Protein AF-A0AAE4RJE4-F1 (afdb_monomer_lite)

Sequence (91 aa):
MAVGDGDELAGLWRTVDELSADLPAPDRRAVRNAIANSVLEGHQPTADQIGRLVAFAAGKISMADYLTYVTQTAKTDTGQAPRTNRFSDES

pLDDT: mean 81.54, std 16.52, range [41.78, 95.31]

Foldseek 3Di:
DPPDPVVLVVVLVVLLCVLLVPPDPVLSVVLVVVCVVCVVVVHHDDSVLSNLSSCVSVVVDDPVVNVVVVVVVVVVVVPPDDPPPPDDDDD

Secondary structure (DSSP, 8-state):
---SHHHHHHHHHHHHHHHHTTS-HHHHHHHHHHHHHHHHTT----HHHHHHHHHHHTTSS-HHHHHHHHHHHHHHHTT------------

Radius of gyration: 18.17 Å; chains: 1; bounding box: 69×20×39 Å

Organism: Mycobacterium intracellulare (NCBI:txid1767)

Structure (mmCIF, N/CA/C/O backbone):
data_AF-A0AAE4RJE4-F1
#
_entry.id   AF-A0AAE4RJE4-F1
#
loop_
_atom_site.group_PDB
_atom_site.id
_atom_site.type_symbol
_atom_site.label_atom_id
_atom_site.label_alt_id
_atom_site.label_comp_id
_atom_site.label_asym_id
_atom_site.label_entity_id
_atom_site.label_seq_id
_atom_site.pdbx_PDB_ins_code
_atom_site.Cartn_x
_atom_site.Cartn_y
_atom_site.Cartn_z
_atom_site.occupancy
_atom_site.B_iso_or_equiv
_atom_site.auth_seq_id
_atom_site.auth_comp_id
_atom_site.auth_asym_id
_atom_site.auth_atom_id
_atom_site.pdbx_PDB_model_num
ATOM 1 N N . MET A 1 1 ? 17.676 -6.237 -25.970 1.00 41.78 1 MET A N 1
ATOM 2 C CA . MET A 1 1 ? 16.428 -6.867 -25.497 1.00 41.78 1 MET A CA 1
ATOM 3 C C . M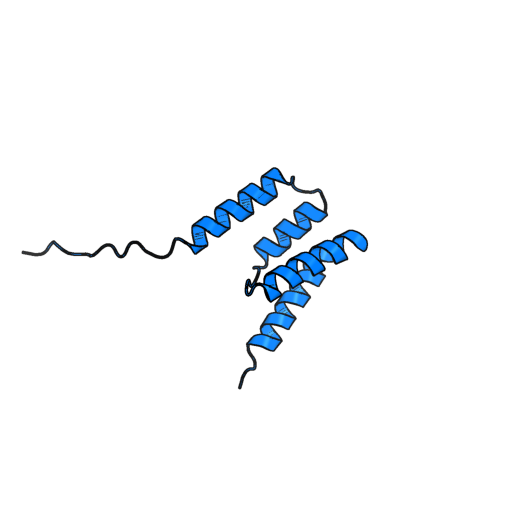ET A 1 1 ? 16.123 -6.276 -24.129 1.00 41.78 1 MET A C 1
ATOM 5 O O . MET A 1 1 ? 16.767 -6.666 -23.170 1.00 41.78 1 MET A O 1
ATOM 9 N N . ALA A 1 2 ? 15.240 -5.276 -24.061 1.00 52.09 2 ALA A N 1
ATOM 10 C CA . ALA A 1 2 ? 14.768 -4.671 -22.810 1.00 52.09 2 ALA A CA 1
ATOM 11 C C . ALA A 1 2 ? 13.589 -5.500 -22.265 1.00 52.09 2 ALA A C 1
ATOM 13 O O . ALA A 1 2 ? 12.450 -5.055 -22.256 1.00 52.09 2 ALA A O 1
ATOM 14 N N . VAL A 1 3 ? 13.871 -6.758 -21.917 1.00 52.75 3 VAL A N 1
ATOM 15 C CA . VAL A 1 3 ? 12.920 -7.707 -21.293 1.00 52.75 3 VAL A CA 1
ATOM 16 C C . VAL A 1 3 ? 13.063 -7.630 -19.760 1.00 52.75 3 VAL A C 1
ATOM 18 O O . VAL A 1 3 ? 12.883 -8.605 -19.050 1.00 52.75 3 VAL A O 1
ATOM 21 N N . GLY A 1 4 ? 13.532 -6.485 -19.250 1.00 62.12 4 GLY A N 1
ATOM 22 C CA . GLY A 1 4 ? 13.819 -6.271 -17.831 1.00 62.12 4 GLY A CA 1
ATOM 23 C C . GLY A 1 4 ? 12.764 -5.377 -17.203 1.00 62.12 4 GLY A C 1
ATOM 24 O O . GLY A 1 4 ? 11.970 -5.832 -16.392 1.00 62.12 4 GLY A O 1
ATOM 25 N N . ASP A 1 5 ? 12.686 -4.128 -17.665 1.00 67.56 5 ASP A N 1
ATOM 26 C CA . ASP A 1 5 ? 11.902 -3.082 -16.999 1.00 67.56 5 ASP A CA 1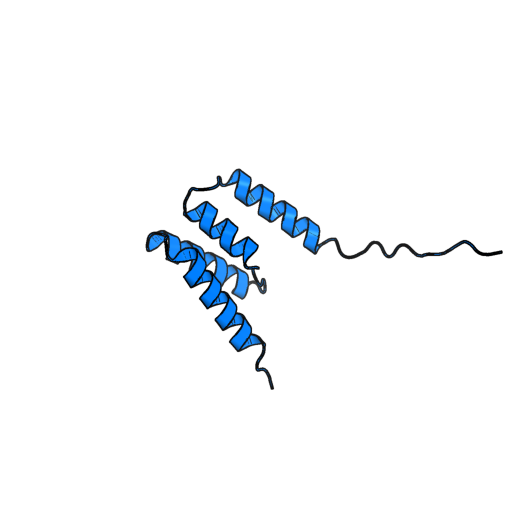
ATOM 27 C C . ASP A 1 5 ? 10.385 -3.341 -17.019 1.00 67.56 5 ASP A C 1
ATOM 29 O O . ASP A 1 5 ? 9.679 -3.063 -16.051 1.00 67.56 5 ASP A O 1
ATOM 33 N N . GLY A 1 6 ? 9.861 -3.896 -18.118 1.00 75.94 6 GLY A N 1
ATOM 34 C CA . GLY A 1 6 ? 8.432 -4.201 -18.255 1.00 75.94 6 GLY A CA 1
ATOM 35 C C . GLY A 1 6 ? 7.981 -5.385 -17.395 1.00 75.94 6 GLY A C 1
ATOM 36 O O . GLY A 1 6 ? 6.920 -5.326 -16.772 1.00 75.94 6 GLY A O 1
ATOM 37 N N . ASP A 1 7 ? 8.795 -6.438 -17.334 1.00 84.00 7 ASP A N 1
ATOM 38 C CA . ASP A 1 7 ? 8.539 -7.627 -16.518 1.00 84.00 7 ASP A CA 1
ATOM 39 C C . ASP A 1 7 ? 8.728 -7.336 -15.024 1.00 84.00 7 ASP A C 1
ATOM 41 O O . ASP A 1 7 ? 7.953 -7.809 -14.190 1.00 84.00 7 ASP A O 1
ATOM 45 N N . GLU A 1 8 ? 9.702 -6.495 -14.684 1.00 84.00 8 GLU A N 1
ATOM 46 C CA . GLU A 1 8 ? 9.950 -6.042 -13.319 1.00 84.00 8 GLU A CA 1
ATOM 47 C C . GLU A 1 8 ? 8.814 -5.149 -12.804 1.00 84.00 8 GLU A C 1
ATOM 49 O O . GLU A 1 8 ? 8.298 -5.365 -11.705 1.00 84.00 8 GLU A O 1
ATOM 54 N N . LEU A 1 9 ? 8.332 -4.218 -13.634 1.00 87.31 9 LEU A N 1
ATOM 55 C CA . LEU A 1 9 ? 7.163 -3.402 -13.312 1.00 87.31 9 LEU A CA 1
ATOM 56 C C . LEU A 1 9 ? 5.892 -4.257 -13.186 1.00 87.31 9 LEU A C 1
ATOM 58 O O . LEU A 1 9 ? 5.075 -4.028 -12.293 1.00 87.31 9 LEU A O 1
ATOM 62 N N . ALA A 1 10 ? 5.716 -5.266 -14.041 1.00 90.69 10 ALA A N 1
ATOM 63 C CA . ALA A 1 10 ? 4.602 -6.205 -13.923 1.00 90.69 10 ALA A CA 1
ATOM 64 C C . ALA A 1 10 ? 4.687 -7.039 -12.630 1.00 90.69 10 ALA A C 1
ATOM 66 O O . ALA A 1 10 ? 3.669 -7.263 -11.971 1.00 90.69 10 ALA A O 1
ATOM 67 N N . GLY A 1 11 ? 5.893 -7.463 -12.238 1.00 91.94 11 GLY A N 1
ATOM 68 C CA . GLY A 1 11 ? 6.151 -8.147 -10.971 1.00 91.94 11 GLY A CA 1
ATOM 69 C C . GLY A 1 11 ? 5.849 -7.271 -9.752 1.00 91.94 11 GLY A C 1
ATOM 70 O O . GLY A 1 11 ? 5.222 -7.736 -8.796 1.00 91.94 11 GLY A O 1
ATOM 71 N N . LEU A 1 12 ? 6.209 -5.986 -9.818 1.00 91.88 12 LEU A N 1
ATOM 72 C CA . LEU A 1 12 ? 5.875 -4.995 -8.798 1.00 91.88 12 LEU A CA 1
ATOM 73 C C . LEU A 1 12 ? 4.359 -4.884 -8.616 1.00 91.88 12 LEU A C 1
ATOM 75 O O . LEU A 1 12 ? 3.860 -5.026 -7.501 1.00 91.88 12 LEU A O 1
ATOM 79 N N . TRP A 1 13 ? 3.613 -4.679 -9.706 1.00 93.94 13 TRP A N 1
ATOM 80 C CA . TRP A 1 13 ? 2.157 -4.537 -9.631 1.00 93.94 13 TRP A CA 1
ATOM 81 C C . TRP A 1 13 ? 1.466 -5.800 -9.129 1.00 93.94 13 TRP A C 1
ATOM 83 O O . TRP A 1 13 ? 0.556 -5.694 -8.311 1.00 93.94 13 TRP A O 1
ATOM 93 N N . ARG A 1 14 ? 1.949 -6.986 -9.521 1.00 94.50 14 ARG A N 1
ATOM 94 C CA . ARG A 1 14 ? 1.456 -8.253 -8.966 1.00 94.50 14 ARG A CA 1
ATOM 95 C C . ARG A 1 14 ? 1.651 -8.312 -7.450 1.00 94.50 14 ARG A C 1
ATOM 97 O O . ARG A 1 14 ? 0.720 -8.659 -6.735 1.00 94.50 14 ARG A O 1
ATOM 104 N N . THR A 1 15 ? 2.821 -7.908 -6.961 1.00 93.81 15 THR A N 1
ATOM 105 C CA . THR A 1 15 ? 3.121 -7.875 -5.520 1.00 93.81 15 THR A CA 1
ATOM 106 C C . THR A 1 15 ? 2.205 -6.897 -4.776 1.00 93.81 15 THR A C 1
ATOM 108 O O . THR A 1 15 ? 1.705 -7.209 -3.697 1.00 93.81 15 THR A O 1
ATOM 111 N N . VAL A 1 16 ? 1.939 -5.720 -5.353 1.00 94.12 16 VAL A N 1
ATOM 112 C CA . VAL A 1 16 ? 0.993 -4.741 -4.786 1.00 94.12 16 VAL A CA 1
ATOM 113 C C . VAL A 1 16 ? -0.417 -5.324 -4.703 1.00 94.12 16 VAL A C 1
ATOM 115 O O . VAL A 1 16 ? -1.073 -5.186 -3.669 1.00 94.12 16 VAL A O 1
ATOM 118 N N . ASP A 1 17 ? -0.882 -5.978 -5.766 1.00 94.38 17 ASP A N 1
ATOM 119 C CA . ASP A 1 17 ? -2.216 -6.578 -5.816 1.00 94.38 17 ASP A CA 1
ATOM 120 C C . ASP A 1 17 ? -2.351 -7.737 -4.815 1.00 94.38 17 ASP A C 1
ATOM 122 O O . ASP A 1 17 ? -3.347 -7.808 -4.096 1.00 94.38 17 ASP A O 1
ATOM 126 N N . GLU A 1 18 ? -1.333 -8.594 -4.703 1.00 95.31 18 GLU A N 1
ATOM 127 C CA . GLU A 1 18 ? -1.289 -9.702 -3.741 1.00 95.31 18 GLU A CA 1
ATOM 128 C C . GLU A 1 18 ? -1.314 -9.201 -2.293 1.00 95.31 18 GLU A C 1
ATOM 130 O O . GLU A 1 18 ? -2.146 -9.637 -1.497 1.00 95.31 18 GLU A O 1
ATOM 135 N N . LEU A 1 19 ? -0.445 -8.248 -1.943 1.00 94.00 19 LEU A N 1
ATOM 136 C CA . LEU A 1 19 ? -0.343 -7.748 -0.570 1.00 94.00 19 LEU A CA 1
ATOM 137 C C . LEU A 1 19 ? -1.561 -6.918 -0.159 1.00 94.00 19 LEU A C 1
ATOM 139 O O . LEU A 1 19 ? -1.949 -6.930 1.007 1.00 94.00 19 LEU A O 1
ATOM 143 N N . SER A 1 20 ? -2.176 -6.195 -1.096 1.00 94.31 20 SER A N 1
ATOM 144 C CA . SER A 1 20 ? -3.342 -5.355 -0.811 1.00 94.31 20 SER A CA 1
ATOM 145 C C . SER A 1 20 ? -4.681 -6.085 -0.949 1.00 94.31 20 SER A C 1
ATOM 147 O O . SER A 1 20 ? -5.712 -5.473 -0.675 1.00 94.31 20 SER A O 1
ATOM 149 N N . ALA A 1 21 ? -4.702 -7.367 -1.332 1.00 94.62 21 ALA A N 1
ATOM 150 C CA . ALA A 1 21 ? -5.923 -8.109 -1.660 1.00 94.62 21 ALA A CA 1
ATOM 151 C C . ALA A 1 21 ? -7.009 -8.030 -0.570 1.00 94.62 21 ALA A C 1
ATOM 153 O O . ALA A 1 21 ? -8.181 -7.813 -0.896 1.00 94.62 21 ALA A O 1
ATOM 154 N N . ASP A 1 22 ? -6.598 -8.116 0.699 1.00 94.00 22 ASP A N 1
ATOM 155 C CA . ASP A 1 22 ? -7.473 -8.122 1.879 1.00 94.00 22 ASP A CA 1
ATOM 156 C C . ASP A 1 22 ? -7.964 -6.728 2.310 1.00 94.00 22 ASP A C 1
ATOM 158 O O . ASP A 1 22 ? -8.799 -6.609 3.210 1.00 94.00 22 ASP A O 1
ATOM 162 N N . LEU A 1 23 ? -7.453 -5.653 1.702 1.00 93.50 23 LEU A N 1
ATOM 163 C CA . LEU A 1 23 ? -7.870 -4.294 2.031 1.00 93.50 23 LEU A CA 1
ATOM 164 C C . LEU A 1 23 ? -9.229 -3.943 1.392 1.00 93.50 23 LEU A C 1
ATOM 166 O O . LEU A 1 23 ? -9.542 -4.380 0.276 1.00 93.50 23 LEU A O 1
ATOM 170 N N . PRO A 1 24 ? -10.015 -3.058 2.031 1.00 94.06 24 PRO A N 1
ATOM 171 C CA . PRO A 1 24 ? -11.160 -2.421 1.395 1.00 94.06 24 PRO A CA 1
ATOM 172 C C . PRO A 1 24 ? -10.777 -1.721 0.083 1.00 94.06 24 PRO A C 1
ATOM 174 O O . PRO A 1 24 ? -9.680 -1.187 -0.077 1.00 94.06 24 PRO A O 1
ATOM 177 N N . ALA A 1 25 ? -11.718 -1.654 -0.863 1.00 93.06 25 ALA A N 1
ATOM 178 C CA . ALA A 1 25 ? -11.521 -0.979 -2.148 1.00 93.06 25 ALA A CA 1
ATOM 179 C C . ALA A 1 25 ? -10.929 0.451 -2.071 1.00 93.06 25 ALA A C 1
ATOM 181 O O . ALA A 1 25 ? -10.039 0.737 -2.880 1.00 93.06 25 ALA A O 1
ATOM 182 N N . PRO A 1 26 ? -11.365 1.351 -1.158 1.00 93.00 26 PRO A N 1
ATOM 183 C CA . PRO A 1 26 ? -10.748 2.675 -1.046 1.00 93.00 26 PRO A CA 1
ATOM 184 C C . PRO A 1 26 ? -9.270 2.602 -0.638 1.00 93.00 26 PRO A C 1
ATOM 186 O O . PRO A 1 26 ? -8.443 3.297 -1.228 1.00 93.00 26 PRO A O 1
ATOM 189 N N . ASP A 1 27 ? -8.924 1.707 0.285 1.00 93.31 27 ASP A N 1
ATOM 190 C CA . ASP A 1 27 ? -7.566 1.575 0.815 1.00 93.31 27 ASP A CA 1
ATOM 191 C C . ASP A 1 27 ? -6.627 0.933 -0.209 1.00 93.31 27 ASP A C 1
ATOM 193 O O . ASP A 1 27 ? -5.515 1.417 -0.420 1.00 93.31 27 ASP A O 1
ATOM 197 N N . ARG A 1 28 ? -7.103 -0.071 -0.961 1.00 93.38 28 ARG A N 1
ATOM 198 C CA . ARG A 1 28 ? -6.362 -0.626 -2.111 1.00 93.38 28 ARG A CA 1
ATOM 199 C C . ARG A 1 28 ? -6.006 0.449 -3.126 1.00 93.38 28 ARG A C 1
ATOM 201 O O . ARG A 1 28 ? -4.879 0.505 -3.613 1.00 93.38 28 ARG A O 1
ATOM 208 N N . ARG A 1 29 ? -6.959 1.334 -3.437 1.00 93.62 29 ARG A N 1
ATOM 209 C CA . ARG A 1 29 ? -6.727 2.436 -4.376 1.00 93.62 29 ARG A CA 1
ATOM 210 C C . ARG A 1 29 ? -5.711 3.436 -3.827 1.00 93.62 29 ARG A C 1
ATOM 212 O O . ARG A 1 29 ? -4.877 3.911 -4.594 1.00 93.62 29 ARG A O 1
ATOM 219 N N . ALA A 1 30 ? -5.757 3.732 -2.530 1.00 94.38 30 ALA A N 1
ATOM 220 C CA . ALA A 1 30 ? -4.786 4.607 -1.881 1.00 94.38 30 ALA A CA 1
ATOM 221 C C . ALA A 1 30 ? -3.362 4.027 -1.947 1.00 94.38 30 ALA A C 1
ATOM 223 O O . ALA A 1 30 ? -2.448 4.725 -2.386 1.00 94.38 30 ALA A O 1
ATOM 224 N N . VAL A 1 31 ? -3.190 2.741 -1.613 1.00 94.06 31 VAL A N 1
ATOM 225 C CA . VAL A 1 31 ? -1.901 2.031 -1.723 1.00 94.06 31 VAL A CA 1
ATOM 226 C C . VAL A 1 31 ? -1.391 2.061 -3.164 1.00 94.06 31 VAL A C 1
ATOM 228 O O . VAL A 1 31 ? -0.264 2.483 -3.413 1.00 94.06 31 VAL A O 1
ATOM 231 N N . ARG A 1 32 ? -2.237 1.693 -4.134 1.00 94.75 32 ARG A N 1
ATOM 232 C CA . ARG A 1 32 ? -1.864 1.668 -5.555 1.00 94.75 32 ARG A CA 1
ATOM 233 C C . ARG A 1 32 ? -1.422 3.041 -6.067 1.00 94.75 32 ARG A C 1
ATOM 235 O O . ARG A 1 32 ? -0.438 3.127 -6.795 1.00 94.75 32 ARG A O 1
ATOM 242 N N . ASN A 1 33 ? -2.117 4.108 -5.675 1.00 95.00 33 ASN A N 1
ATOM 243 C CA . ASN A 1 33 ? -1.762 5.475 -6.057 1.00 95.00 33 ASN A CA 1
ATOM 244 C C . ASN A 1 33 ? -0.434 5.928 -5.436 1.00 95.00 33 ASN A C 1
ATOM 246 O O . ASN A 1 33 ? 0.368 6.560 -6.116 1.00 95.00 33 ASN A O 1
ATOM 250 N N . ALA A 1 34 ? -0.185 5.598 -4.167 1.00 93.00 34 ALA A N 1
ATOM 251 C CA . ALA A 1 34 ? 1.071 5.938 -3.503 1.00 93.00 34 ALA A CA 1
ATOM 252 C C . ALA A 1 34 ? 2.273 5.251 -4.174 1.00 93.00 34 ALA A C 1
ATOM 254 O O . ALA A 1 34 ? 3.279 5.904 -4.444 1.00 93.00 34 ALA A O 1
ATOM 255 N N . ILE A 1 35 ? 2.142 3.966 -4.522 1.00 92.75 35 ILE A N 1
ATOM 256 C CA . ILE A 1 35 ? 3.179 3.236 -5.265 1.00 92.75 35 ILE A CA 1
ATOM 257 C C . ILE A 1 35 ? 3.352 3.801 -6.680 1.00 92.75 35 ILE A C 1
ATOM 259 O O . ILE A 1 35 ? 4.482 4.000 -7.112 1.00 92.75 35 ILE A O 1
ATOM 263 N N . ALA A 1 36 ? 2.260 4.129 -7.381 1.00 93.75 36 ALA A N 1
ATOM 264 C CA . ALA A 1 36 ? 2.335 4.746 -8.708 1.00 93.75 36 ALA A CA 1
ATOM 265 C C . ALA A 1 36 ? 3.120 6.065 -8.682 1.00 93.75 36 ALA A C 1
ATOM 267 O O . ALA A 1 36 ? 3.981 6.276 -9.530 1.00 93.75 36 ALA A O 1
ATOM 268 N N . ASN A 1 37 ? 2.855 6.924 -7.693 1.00 92.94 37 ASN A N 1
ATOM 269 C CA . ASN A 1 37 ? 3.584 8.180 -7.532 1.00 92.94 37 ASN A CA 1
ATOM 270 C C . ASN A 1 37 ? 5.069 7.933 -7.244 1.00 92.94 37 ASN A C 1
ATOM 272 O O . ASN A 1 37 ? 5.912 8.557 -7.876 1.00 92.94 37 ASN A O 1
ATOM 276 N N . SER A 1 38 ? 5.393 6.974 -6.372 1.00 88.75 38 SER A N 1
ATOM 277 C CA . SER A 1 38 ? 6.784 6.616 -6.068 1.00 88.75 38 SER A CA 1
ATOM 278 C C . SER A 1 38 ? 7.545 6.141 -7.314 1.00 88.75 38 SER A C 1
ATOM 280 O O . SER A 1 38 ? 8.651 6.611 -7.574 1.00 88.75 38 SER A O 1
ATOM 282 N N . VAL A 1 39 ? 6.918 5.302 -8.145 1.00 89.81 39 VAL A N 1
ATOM 283 C CA . VAL A 1 39 ? 7.494 4.840 -9.421 1.00 89.81 39 VAL A CA 1
ATOM 284 C C . VAL A 1 39 ? 7.688 5.995 -10.407 1.00 89.81 39 VAL A C 1
ATOM 286 O O . VAL A 1 39 ? 8.724 6.070 -11.063 1.00 89.81 39 VAL A O 1
ATOM 289 N N . LEU A 1 40 ? 6.731 6.925 -10.498 1.00 89.25 40 LEU A N 1
ATOM 290 C CA . LEU A 1 40 ? 6.862 8.124 -11.339 1.00 89.25 40 LEU A CA 1
ATOM 291 C C . LEU A 1 40 ? 7.983 9.061 -10.863 1.00 89.25 40 LEU A C 1
ATOM 293 O O . LEU A 1 40 ? 8.602 9.737 -11.681 1.00 89.25 40 LEU A O 1
ATOM 297 N N . GLU A 1 41 ? 8.274 9.071 -9.563 1.00 88.38 41 GLU A N 1
ATOM 298 C CA . GLU A 1 41 ? 9.412 9.772 -8.956 1.00 88.38 41 GLU A CA 1
ATOM 299 C C . GLU A 1 41 ? 10.744 9.015 -9.127 1.00 88.38 41 GLU A C 1
ATOM 301 O O . GLU A 1 41 ? 11.766 9.428 -8.577 1.00 88.38 41 GLU A O 1
ATOM 306 N N . GLY A 1 42 ? 10.755 7.907 -9.875 1.00 86.62 42 GLY A N 1
ATOM 307 C CA . GLY A 1 42 ? 11.946 7.099 -10.141 1.00 86.62 42 GLY A CA 1
ATOM 308 C C . GLY A 1 42 ? 12.358 6.189 -8.984 1.00 86.62 42 GLY A C 1
ATOM 309 O O . GLY A 1 42 ? 13.455 5.637 -9.011 1.00 86.62 42 GLY A O 1
ATOM 310 N N . HIS A 1 43 ? 11.504 6.026 -7.972 1.00 84.69 43 HIS A N 1
ATOM 311 C CA . HIS A 1 43 ? 11.751 5.124 -6.854 1.00 84.69 43 HIS A CA 1
ATOM 312 C C . HIS A 1 43 ? 11.048 3.795 -7.087 1.00 84.69 43 HIS A C 1
ATOM 314 O O . HIS A 1 43 ? 9.866 3.744 -7.424 1.00 84.69 43 HIS A O 1
ATOM 320 N N . GLN A 1 44 ? 11.770 2.706 -6.853 1.00 85.25 44 GLN A N 1
ATOM 321 C CA . GLN A 1 44 ? 11.237 1.367 -7.021 1.00 85.25 44 GLN A CA 1
ATOM 322 C C . GLN A 1 44 ? 11.042 0.707 -5.655 1.00 85.25 44 GLN A C 1
ATOM 324 O O . GLN A 1 44 ? 12.008 0.228 -5.058 1.00 85.25 44 GLN A O 1
ATOM 329 N N . PRO A 1 45 ? 9.812 0.729 -5.114 1.00 86.00 45 PRO A N 1
ATOM 330 C CA . PRO A 1 45 ? 9.576 0.250 -3.767 1.00 86.00 45 PRO A CA 1
ATOM 331 C C . PRO A 1 45 ? 9.761 -1.264 -3.674 1.00 86.00 45 PRO A C 1
ATOM 333 O O . PRO A 1 45 ? 9.295 -2.026 -4.522 1.00 86.00 45 PRO A O 1
ATOM 336 N N . THR A 1 46 ? 10.419 -1.705 -2.607 1.00 89.06 46 THR A N 1
ATOM 337 C CA . THR A 1 46 ? 10.617 -3.126 -2.318 1.00 89.06 46 THR A CA 1
ATOM 338 C C . THR A 1 46 ? 9.338 -3.764 -1.771 1.00 89.06 46 THR A C 1
ATOM 340 O O . THR A 1 46 ? 8.447 -3.081 -1.256 1.00 89.06 46 THR A O 1
ATOM 343 N N . ALA A 1 47 ? 9.251 -5.097 -1.820 1.00 89.44 47 ALA A N 1
ATOM 344 C CA . ALA A 1 47 ? 8.123 -5.836 -1.247 1.00 89.44 47 ALA A CA 1
ATOM 345 C C . ALA A 1 47 ? 7.896 -5.507 0.244 1.00 89.44 47 ALA A C 1
ATOM 347 O O . ALA A 1 47 ? 6.753 -5.351 0.671 1.00 89.44 47 ALA A O 1
ATOM 348 N N . ASP A 1 48 ? 8.970 -5.309 1.017 1.00 89.44 48 ASP A N 1
ATOM 349 C CA . ASP A 1 48 ? 8.889 -4.917 2.430 1.00 89.44 48 ASP A CA 1
ATOM 350 C C . ASP A 1 48 ? 8.277 -3.519 2.610 1.00 89.44 48 ASP A C 1
ATOM 352 O O . ASP A 1 48 ? 7.441 -3.309 3.495 1.00 89.44 48 ASP A O 1
ATOM 356 N N . GLN A 1 49 ? 8.656 -2.562 1.755 1.00 90.56 49 GLN A N 1
ATOM 357 C CA . GLN A 1 49 ? 8.094 -1.210 1.767 1.00 90.56 49 GLN A CA 1
ATOM 358 C C . GLN A 1 49 ? 6.604 -1.222 1.402 1.00 90.56 49 GLN A C 1
ATOM 360 O O . GLN A 1 49 ? 5.802 -0.575 2.080 1.00 90.56 49 GLN A O 1
ATOM 365 N N . ILE A 1 50 ? 6.216 -2.012 0.396 1.00 93.00 50 ILE A N 1
ATOM 366 C CA . ILE A 1 50 ? 4.809 -2.210 0.017 1.00 93.00 50 ILE A CA 1
ATOM 367 C C . ILE A 1 50 ? 4.032 -2.844 1.176 1.00 93.00 50 ILE A C 1
ATOM 369 O O . ILE A 1 50 ? 2.969 -2.346 1.548 1.00 93.00 50 ILE A O 1
ATOM 373 N N . GLY A 1 51 ? 4.573 -3.892 1.802 1.00 93.75 51 GLY A N 1
ATOM 374 C CA . GLY A 1 51 ? 3.943 -4.572 2.935 1.00 93.75 51 GLY A CA 1
ATOM 375 C C . GLY A 1 51 ? 3.719 -3.650 4.135 1.00 93.75 51 GLY A C 1
ATOM 376 O O . GLY A 1 51 ? 2.664 -3.697 4.768 1.00 93.75 51 GLY A O 1
ATOM 377 N N . ARG A 1 52 ? 4.665 -2.748 4.423 1.00 93.31 52 ARG A N 1
ATOM 378 C CA . ARG A 1 52 ? 4.527 -1.732 5.482 1.00 93.31 52 ARG A CA 1
ATOM 379 C C . ARG A 1 52 ? 3.445 -0.708 5.164 1.00 93.31 52 ARG A C 1
ATOM 381 O O . ARG A 1 52 ? 2.659 -0.370 6.047 1.00 93.31 52 ARG A O 1
ATOM 388 N N . LEU A 1 53 ? 3.381 -0.240 3.919 1.00 93.69 53 LEU A N 1
ATOM 389 C CA . LEU A 1 53 ? 2.335 0.679 3.472 1.00 93.69 53 LEU A CA 1
ATOM 390 C C . LEU A 1 53 ? 0.945 0.028 3.561 1.00 93.69 53 LEU A C 1
ATOM 392 O O . LEU A 1 53 ? 0.005 0.648 4.054 1.00 93.69 53 LEU A O 1
ATOM 396 N N . VAL A 1 54 ? 0.825 -1.241 3.161 1.00 94.94 54 VAL A N 1
ATOM 397 C CA . VAL A 1 54 ? -0.401 -2.039 3.317 1.00 94.94 54 VAL A CA 1
ATOM 398 C C . VAL A 1 54 ? -0.763 -2.219 4.790 1.00 94.94 54 VAL A C 1
ATOM 400 O O . VAL A 1 54 ? -1.923 -2.055 5.154 1.00 94.94 54 VAL A O 1
ATOM 403 N N . ALA A 1 55 ? 0.202 -2.528 5.659 1.00 93.81 55 ALA A N 1
ATOM 404 C CA . ALA A 1 55 ? -0.046 -2.670 7.092 1.00 93.81 55 ALA A CA 1
ATOM 405 C C . ALA A 1 55 ? -0.544 -1.358 7.719 1.00 93.81 55 ALA A C 1
ATOM 407 O O . ALA A 1 55 ? -1.422 -1.390 8.582 1.00 93.81 55 ALA A O 1
ATOM 408 N N . PHE A 1 56 ? -0.020 -0.216 7.268 1.00 93.00 56 PHE A N 1
ATOM 409 C CA . PHE A 1 56 ? -0.499 1.100 7.682 1.00 93.00 56 PHE A CA 1
ATOM 410 C C . PHE A 1 56 ? -1.928 1.356 7.184 1.00 93.00 56 PHE A C 1
ATOM 412 O O . PHE A 1 56 ? -2.792 1.712 7.982 1.00 93.00 56 PHE A O 1
ATOM 419 N N . ALA A 1 57 ? -2.209 1.088 5.905 1.00 93.19 57 ALA A N 1
ATOM 420 C CA . ALA A 1 57 ? -3.551 1.216 5.330 1.00 93.19 57 ALA A CA 1
ATOM 421 C C . ALA A 1 57 ? -4.578 0.283 6.003 1.00 93.19 57 ALA A C 1
ATOM 423 O O . ALA A 1 57 ? -5.730 0.657 6.184 1.00 93.19 57 ALA A O 1
ATOM 424 N N . ALA A 1 58 ? -4.148 -0.902 6.446 1.00 93.19 58 ALA A N 1
ATOM 425 C CA . ALA A 1 58 ? -4.961 -1.839 7.221 1.00 93.19 58 ALA A CA 1
ATOM 426 C C . ALA A 1 58 ? -5.186 -1.404 8.684 1.00 93.19 58 ALA A C 1
ATOM 428 O O . ALA A 1 58 ? -5.854 -2.119 9.430 1.00 93.19 58 ALA A O 1
ATOM 429 N N . GLY A 1 59 ? -4.562 -0.312 9.140 1.00 92.94 59 GLY A N 1
ATOM 430 C CA . GLY A 1 59 ? -4.578 0.113 10.541 1.00 92.94 59 GLY A CA 1
ATOM 431 C C . GLY A 1 59 ? -3.819 -0.820 11.495 1.00 92.94 59 GLY A C 1
ATOM 432 O O . GLY A 1 59 ? -4.003 -0.733 12.706 1.00 92.94 59 GLY A O 1
ATOM 433 N N . LYS A 1 60 ? -2.971 -1.722 10.976 1.00 93.44 60 LYS A N 1
ATOM 434 C CA . LYS A 1 60 ? -2.170 -2.668 11.779 1.00 93.44 60 LYS A CA 1
ATOM 435 C C . LYS A 1 60 ? -0.952 -2.006 12.424 1.00 93.44 60 LYS A C 1
ATOM 437 O O . LYS A 1 60 ? -0.448 -2.511 13.422 1.00 93.44 60 LYS A O 1
ATOM 442 N N . ILE A 1 61 ? -0.469 -0.909 11.843 1.00 93.50 61 ILE A N 1
ATOM 443 C CA . ILE A 1 61 ? 0.624 -0.090 12.381 1.00 93.50 61 ILE A CA 1
ATOM 444 C C . ILE A 1 61 ? 0.214 1.380 12.398 1.00 93.50 61 ILE A C 1
ATOM 446 O O . ILE A 1 61 ? -0.614 1.809 11.592 1.00 93.50 61 ILE A O 1
ATOM 450 N N . SER A 1 62 ? 0.802 2.162 13.301 1.00 93.19 62 SER A N 1
ATOM 451 C CA . SER A 1 62 ? 0.547 3.599 13.360 1.00 93.19 62 SER A CA 1
ATOM 452 C C . SER A 1 62 ? 1.344 4.367 12.298 1.00 93.19 62 SER A C 1
ATOM 454 O O . SER A 1 62 ? 2.331 3.874 11.745 1.00 93.19 62 SER A O 1
ATOM 456 N N . MET A 1 63 ? 0.965 5.627 12.055 1.00 89.88 63 MET A N 1
ATOM 457 C CA . MET A 1 63 ? 1.756 6.539 11.217 1.00 89.88 63 MET A CA 1
ATOM 458 C C . MET A 1 63 ? 3.173 6.739 11.782 1.00 89.88 63 MET A C 1
ATOM 460 O O . MET A 1 63 ? 4.130 6.848 11.022 1.00 89.88 63 MET A O 1
ATOM 464 N N . ALA A 1 64 ? 3.329 6.756 13.111 1.00 91.44 64 ALA A N 1
ATOM 465 C CA . ALA A 1 64 ? 4.636 6.902 13.749 1.0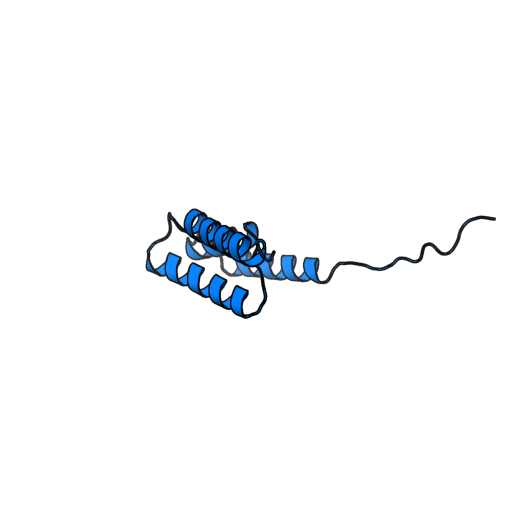0 91.44 64 ALA A CA 1
ATOM 466 C C . ALA A 1 64 ? 5.544 5.692 13.469 1.00 91.44 64 ALA A C 1
ATOM 468 O O . ALA A 1 64 ? 6.723 5.865 13.153 1.00 91.44 64 ALA A O 1
ATOM 469 N N . ASP A 1 65 ? 4.987 4.479 13.510 1.00 90.19 65 ASP A N 1
ATOM 470 C CA . ASP A 1 65 ? 5.717 3.247 13.186 1.00 90.19 65 ASP A CA 1
ATOM 471 C C . ASP A 1 65 ? 6.112 3.210 11.707 1.00 90.19 65 ASP A C 1
ATOM 473 O O .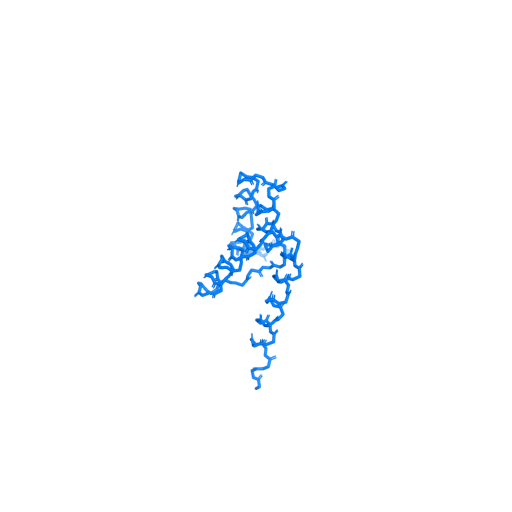 ASP A 1 65 ? 7.241 2.853 11.361 1.00 90.19 65 ASP A O 1
ATOM 477 N N . TYR A 1 66 ? 5.195 3.630 10.832 1.00 88.94 66 TYR A N 1
ATOM 478 C CA . TYR A 1 66 ? 5.449 3.739 9.400 1.00 88.94 66 TYR A CA 1
ATOM 479 C C . TYR A 1 66 ? 6.579 4.737 9.095 1.00 88.94 66 TYR A C 1
ATOM 481 O O . TYR A 1 66 ? 7.546 4.387 8.420 1.00 88.94 66 TYR A O 1
ATOM 489 N N . LEU A 1 67 ? 6.521 5.953 9.651 1.00 88.06 67 LEU A N 1
ATOM 490 C CA . LEU A 1 67 ? 7.561 6.973 9.460 1.00 88.06 67 LEU A CA 1
ATOM 491 C C . LEU A 1 67 ? 8.914 6.540 10.033 1.00 88.06 67 LEU A C 1
ATOM 493 O O . LEU A 1 67 ? 9.955 6.793 9.424 1.00 88.06 67 LEU A O 1
ATOM 497 N N . THR A 1 68 ? 8.916 5.855 11.176 1.00 89.38 68 THR A N 1
ATOM 498 C CA . THR A 1 68 ? 10.141 5.303 11.768 1.00 89.38 68 THR A CA 1
ATOM 499 C C . THR A 1 68 ? 10.816 4.323 10.812 1.00 89.38 68 THR A C 1
ATOM 501 O O . THR A 1 68 ? 12.027 4.386 10.621 1.00 89.38 68 THR A O 1
ATOM 504 N N . TYR A 1 69 ? 10.041 3.465 10.149 1.00 85.50 69 TYR A N 1
ATOM 505 C CA . TYR A 1 69 ? 10.579 2.548 9.151 1.00 85.50 69 TYR A CA 1
ATOM 506 C C . TYR A 1 69 ? 11.118 3.282 7.916 1.00 85.50 69 TYR A C 1
ATOM 508 O O . TYR A 1 69 ? 12.279 3.089 7.560 1.00 85.50 69 TYR A O 1
ATOM 516 N N . VAL A 1 70 ? 10.326 4.172 7.308 1.00 81.88 70 VAL A N 1
ATOM 517 C CA . VAL A 1 70 ? 10.726 4.903 6.089 1.00 81.88 70 VAL A CA 1
ATOM 518 C C . VAL A 1 70 ? 12.003 5.723 6.318 1.00 81.88 70 VAL A C 1
ATOM 520 O O . VAL A 1 70 ? 12.913 5.733 5.487 1.00 81.88 70 VAL A O 1
ATOM 523 N N . THR A 1 71 ? 12.117 6.370 7.481 1.00 81.44 71 THR A N 1
ATOM 524 C CA . THR A 1 71 ? 13.310 7.150 7.845 1.00 81.44 71 THR A CA 1
ATOM 525 C C . THR A 1 71 ? 14.537 6.282 8.126 1.00 81.44 71 THR A C 1
ATOM 527 O O . THR A 1 71 ? 15.656 6.725 7.871 1.00 81.44 71 THR A O 1
ATOM 530 N N . GLN A 1 72 ? 14.369 5.055 8.626 1.00 78.62 72 GLN A N 1
ATOM 531 C CA . GLN A 1 72 ? 15.471 4.102 8.799 1.00 78.62 72 GLN A CA 1
ATOM 532 C C . GLN A 1 72 ? 15.940 3.528 7.457 1.00 78.62 72 GLN A C 1
ATOM 534 O O . GLN A 1 72 ? 17.144 3.450 7.210 1.00 78.62 72 GLN A O 1
ATOM 539 N N . THR A 1 73 ? 15.012 3.198 6.555 1.00 71.81 73 THR A N 1
ATOM 540 C CA . THR A 1 73 ? 15.360 2.687 5.222 1.00 71.81 73 THR A CA 1
ATOM 541 C C . THR A 1 73 ? 16.085 3.734 4.377 1.00 71.81 73 THR A C 1
ATOM 543 O O . THR A 1 73 ? 17.100 3.413 3.767 1.00 71.81 73 THR A O 1
ATOM 546 N N . ALA A 1 74 ? 15.670 5.006 4.431 1.00 67.56 74 ALA A N 1
ATOM 547 C CA . ALA A 1 74 ? 16.339 6.094 3.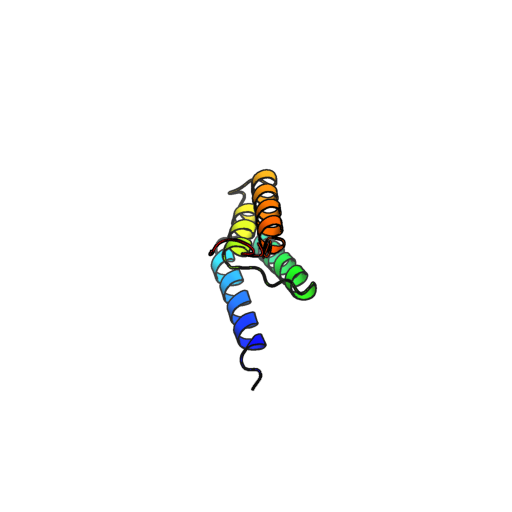706 1.00 67.56 74 ALA A CA 1
ATOM 548 C C . ALA A 1 74 ? 17.799 6.321 4.155 1.00 67.56 74 ALA A C 1
ATOM 550 O O . ALA A 1 74 ? 18.662 6.669 3.351 1.00 67.56 74 ALA A O 1
ATOM 551 N N . LYS A 1 75 ? 18.100 6.083 5.440 1.00 60.78 75 LYS A N 1
ATOM 552 C CA . LYS A 1 75 ? 19.468 6.166 5.985 1.00 60.78 75 LYS A CA 1
ATOM 553 C C . LYS A 1 75 ? 20.363 5.012 5.538 1.00 60.78 75 LYS A C 1
ATOM 555 O O . LYS A 1 75 ? 21.581 5.139 5.583 1.00 60.78 75 LYS A O 1
ATOM 560 N N . THR A 1 76 ? 19.768 3.890 5.140 1.00 56.62 76 THR A N 1
ATOM 561 C CA . THR A 1 76 ? 20.518 2.716 4.681 1.00 56.62 76 THR A CA 1
ATOM 562 C C . THR A 1 76 ? 20.917 2.882 3.210 1.00 56.62 76 THR A C 1
ATOM 564 O O . THR A 1 76 ? 22.022 2.503 2.835 1.00 56.62 76 THR A O 1
ATOM 567 N N . ASP A 1 77 ? 20.084 3.560 2.414 1.00 50.69 77 ASP A N 1
ATOM 568 C CA . ASP A 1 77 ? 20.333 3.857 0.994 1.00 50.69 77 ASP A CA 1
ATOM 569 C C . ASP A 1 77 ? 21.451 4.902 0.779 1.00 50.69 77 ASP A C 1
ATOM 571 O O . ASP A 1 77 ? 22.264 4.803 -0.135 1.00 50.69 77 ASP A O 1
ATOM 575 N N . THR A 1 78 ? 21.601 5.852 1.710 1.00 51.12 78 THR A N 1
ATOM 576 C CA . THR A 1 78 ? 22.724 6.816 1.738 1.00 51.12 78 THR A CA 1
ATOM 577 C C . THR A 1 78 ? 24.002 6.263 2.393 1.00 51.12 78 THR A C 1
ATOM 579 O O . THR A 1 78 ? 24.994 6.979 2.532 1.00 51.12 78 THR A O 1
ATOM 582 N N . GLY A 1 79 ? 23.997 4.987 2.793 1.00 42.94 79 GLY A N 1
ATOM 583 C CA . GLY A 1 79 ? 25.037 4.351 3.602 1.00 42.94 79 GLY A CA 1
ATOM 584 C C . GLY A 1 79 ? 26.049 3.485 2.849 1.00 42.94 79 GLY A C 1
ATOM 585 O O . GLY A 1 79 ? 26.827 2.790 3.507 1.00 42.94 79 GLY A O 1
ATOM 586 N N . GLN A 1 80 ? 26.097 3.494 1.510 1.00 46.59 80 GLN A N 1
ATOM 587 C CA . GLN A 1 80 ? 27.159 2.779 0.794 1.00 46.59 80 GLN A CA 1
ATOM 588 C C . GLN A 1 80 ? 28.462 3.603 0.725 1.00 46.59 80 GLN A C 1
ATOM 590 O O . GLN A 1 80 ? 28.679 4.411 -0.175 1.00 46.59 80 GLN A O 1
ATOM 595 N N . ALA A 1 81 ? 29.341 3.254 1.678 1.00 49.56 81 ALA A N 1
ATOM 596 C CA . ALA A 1 81 ? 30.791 3.460 1.808 1.00 49.56 81 ALA A CA 1
ATOM 597 C C . ALA A 1 81 ? 31.302 4.704 2.572 1.00 49.56 81 ALA A C 1
ATOM 599 O O . ALA A 1 81 ? 31.384 5.794 2.011 1.00 49.56 81 ALA A O 1
ATOM 600 N N . PRO A 1 82 ? 31.972 4.501 3.725 1.00 44.94 82 PRO A N 1
ATOM 601 C CA . PRO A 1 82 ? 33.339 4.958 3.864 1.00 44.94 82 PRO A CA 1
ATOM 602 C C . PRO A 1 82 ? 34.248 3.952 3.150 1.00 44.94 82 PRO A C 1
ATOM 604 O O . PRO A 1 82 ? 34.420 2.810 3.577 1.00 44.94 82 PRO A O 1
ATOM 607 N N . ARG A 1 83 ? 34.862 4.386 2.046 1.00 59.00 83 ARG A N 1
ATOM 608 C CA . ARG A 1 83 ? 36.107 3.786 1.565 1.0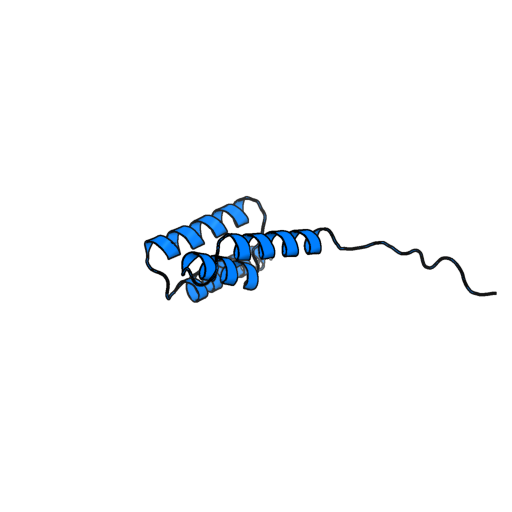0 59.00 83 ARG A CA 1
ATOM 609 C C . ARG A 1 83 ? 37.145 3.994 2.665 1.00 59.00 83 ARG A C 1
ATOM 611 O O . ARG A 1 83 ? 37.812 5.024 2.690 1.00 59.00 83 ARG A O 1
ATOM 618 N N . THR A 1 84 ? 37.269 3.062 3.605 1.00 58.75 84 THR A N 1
ATOM 619 C CA . THR A 1 84 ? 38.417 3.078 4.506 1.00 58.75 84 THR A CA 1
ATOM 620 C C . THR A 1 84 ? 39.593 2.551 3.704 1.00 58.75 84 THR A C 1
ATOM 622 O O . THR A 1 84 ? 39.768 1.343 3.543 1.00 58.75 84 THR A O 1
ATOM 625 N N . ASN A 1 85 ? 40.350 3.491 3.136 1.00 54.28 85 ASN A N 1
ATOM 626 C CA . ASN A 1 85 ? 41.730 3.299 2.725 1.00 54.28 85 ASN A CA 1
ATOM 627 C C . ASN A 1 85 ? 42.420 2.383 3.741 1.00 54.28 85 ASN A C 1
ATOM 629 O O . ASN A 1 85 ? 42.716 2.805 4.858 1.00 54.28 85 ASN A O 1
ATOM 633 N N . ARG A 1 86 ? 42.701 1.142 3.342 1.00 50.34 86 ARG A N 1
ATOM 634 C CA . ARG A 1 86 ? 43.692 0.302 4.010 1.00 50.34 86 ARG A CA 1
ATOM 635 C C . ARG A 1 86 ? 45.067 0.800 3.571 1.00 50.34 86 ARG A C 1
ATOM 637 O O . ARG A 1 86 ? 45.741 0.163 2.774 1.00 50.34 86 ARG A O 1
ATOM 644 N N . PHE A 1 87 ? 45.416 2.006 4.007 1.00 60.38 87 PHE A N 1
ATOM 645 C CA . PHE A 1 87 ? 46.806 2.425 4.074 1.00 60.38 87 PHE A CA 1
ATOM 646 C C . PHE A 1 87 ? 47.314 2.078 5.468 1.00 60.38 87 PHE A C 1
ATOM 648 O O . PHE A 1 87 ? 46.634 2.358 6.455 1.00 60.38 87 PHE A O 1
ATOM 655 N N . SER A 1 88 ? 48.512 1.497 5.479 1.00 53.69 88 SER A N 1
ATOM 656 C CA . SER A 1 88 ? 49.335 1.140 6.636 1.00 53.69 88 SER A CA 1
ATOM 657 C C . SER A 1 88 ? 48.954 -0.177 7.311 1.00 53.69 88 SER A C 1
ATOM 659 O O . SER A 1 88 ? 48.055 -0.223 8.142 1.00 53.69 88 SER A O 1
ATOM 661 N N . ASP A 1 89 ? 49.639 -1.257 6.929 1.00 59.09 89 ASP A N 1
ATOM 662 C CA . ASP A 1 89 ? 50.682 -1.856 7.781 1.00 59.09 89 ASP A CA 1
ATOM 663 C C . ASP A 1 89 ? 51.283 -3.081 7.065 1.00 59.09 89 ASP A C 1
ATOM 665 O O . ASP A 1 89 ? 50.653 -4.131 7.025 1.00 59.09 89 ASP A O 1
ATOM 669 N N . GLU A 1 90 ? 52.459 -2.939 6.443 1.00 52.94 90 GLU A N 1
ATOM 670 C CA . GLU A 1 90 ? 53.446 -4.029 6.423 1.00 52.94 90 GLU A CA 1
ATOM 671 C C . GLU A 1 90 ? 54.846 -3.495 6.056 1.00 52.94 90 GLU A C 1
ATOM 673 O O . GLU A 1 90 ? 55.102 -3.138 4.909 1.00 52.94 90 GLU A O 1
ATOM 678 N N . SER A 1 91 ? 55.680 -3.441 7.105 1.00 62.34 91 SER A N 1
ATOM 679 C CA . SER A 1 91 ? 57.151 -3.567 7.210 1.00 62.34 91 SER A CA 1
ATOM 680 C C . SER A 1 91 ? 58.101 -2.713 6.364 1.00 62.34 91 SER A C 1
ATOM 682 O O . SER A 1 91 ? 58.243 -2.958 5.148 1.00 62.34 91 SER A O 1
#

InterPro domains:
  IPR033788 Antitoxin VbhA-like [cd11586] (28-62)
  IPR041535 Antitoxin VbhA [PF18495] (28-66)
  IPR043038 Antitoxin VbhA domain superfamily [G3DSA:1.10.8.1050] (25-74)